Protein AF-A0A8J5WJJ8-F1 (afdb_monomer_lite)

Sequence (117 aa):
MVIADLGCASTPNTLLFVSEAITTVCENTSNDSTVEESSMEVQFFLNDLPSNDFNYIFLSLEKSKQSIAQDCAHRGLQPPPHYVAGVSGSFYARLRSSHATACISSIPRSASCGSPR

Secondary structure (DSSP, 8-state):
-EEEEET-TTSHHHHHHHHHHHHHHHHHHHT-TTS-S----EEEEEEE-TTS-HHHHHHHHHHHHHHHHHHHHHTT--PPPEEEEEEES-TTTT-S-TT-PPP--SPPPP---PPP-

Organism: Zizania palustris (NCBI:txid103762)

Structure (mmCIF, N/CA/C/O backbone):
data_AF-A0A8J5WJJ8-F1
#
_entry.id   AF-A0A8J5WJJ8-F1
#
loop_
_atom_site.group_PDB
_atom_site.id
_atom_site.type_symbol
_atom_site.label_atom_id
_atom_site.label_alt_id
_atom_site.label_comp_id
_atom_site.label_asym_id
_atom_site.label_entity_id
_atom_site.label_seq_id
_atom_site.pdbx_PDB_ins_code
_atom_site.Cartn_x
_atom_site.Cartn_y
_atom_site.Cartn_z
_at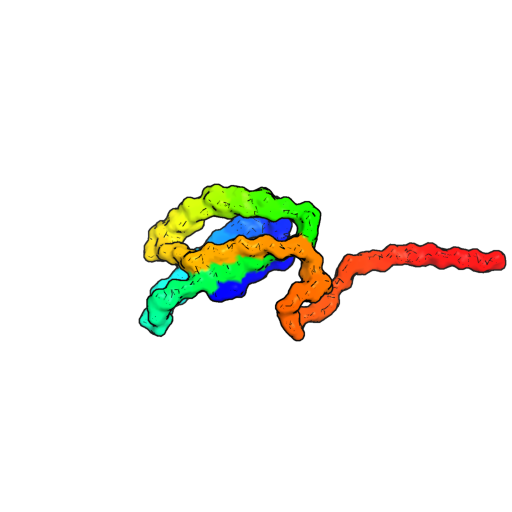om_site.occupancy
_atom_site.B_iso_or_equiv
_atom_site.auth_seq_id
_atom_site.auth_comp_id
_atom_site.auth_asym_id
_atom_site.auth_atom_id
_atom_site.pdbx_PDB_model_num
ATOM 1 N N . MET A 1 1 ? -14.065 -6.003 4.045 1.00 86.50 1 MET A N 1
ATOM 2 C CA . MET A 1 1 ? -14.032 -5.147 2.837 1.00 86.50 1 MET A CA 1
ATOM 3 C C . MET A 1 1 ? -12.781 -5.440 2.033 1.00 86.50 1 MET A C 1
ATOM 5 O O . MET A 1 1 ? -11.753 -5.682 2.648 1.00 86.50 1 MET A O 1
ATOM 9 N N . VAL A 1 2 ? -12.839 -5.392 0.701 1.00 90.75 2 VAL A N 1
ATOM 10 C CA . VAL A 1 2 ? -11.655 -5.568 -0.157 1.00 90.75 2 VAL A CA 1
ATOM 11 C C . VAL A 1 2 ? -11.419 -4.299 -0.968 1.00 90.75 2 VAL A C 1
ATOM 13 O O . VAL A 1 2 ? -12.340 -3.820 -1.627 1.00 90.75 2 VAL A O 1
ATOM 16 N N . ILE A 1 3 ? -10.197 -3.774 -0.926 1.00 93.25 3 ILE A N 1
ATOM 17 C CA . ILE A 1 3 ? -9.742 -2.615 -1.698 1.00 93.25 3 ILE A CA 1
ATOM 18 C C . ILE A 1 3 ? -8.539 -3.046 -2.538 1.00 93.25 3 ILE A C 1
ATOM 20 O O . ILE A 1 3 ? -7.670 -3.763 -2.047 1.00 93.25 3 ILE A O 1
ATOM 24 N N . ALA A 1 4 ? -8.472 -2.613 -3.796 1.00 93.56 4 ALA A N 1
ATOM 25 C CA . ALA A 1 4 ? -7.349 -2.917 -4.676 1.00 93.56 4 ALA A CA 1
ATOM 26 C C . ALA A 1 4 ? -6.794 -1.655 -5.345 1.00 93.56 4 ALA A C 1
ATOM 28 O O . ALA A 1 4 ? -7.564 -0.843 -5.854 1.00 93.56 4 ALA A O 1
ATOM 29 N N . ASP A 1 5 ? -5.467 -1.540 -5.371 1.00 93.31 5 ASP A N 1
ATOM 30 C CA . ASP A 1 5 ? -4.713 -0.550 -6.142 1.00 93.31 5 ASP A CA 1
ATOM 31 C C . ASP A 1 5 ? -4.062 -1.260 -7.339 1.00 93.31 5 ASP A C 1
ATOM 33 O O . ASP A 1 5 ? -3.278 -2.196 -7.158 1.00 93.31 5 ASP A O 1
ATOM 37 N N . LEU A 1 6 ? -4.445 -0.880 -8.561 1.00 92.12 6 LEU A N 1
ATOM 38 C CA . LEU A 1 6 ? -4.019 -1.533 -9.803 1.00 92.12 6 LEU A CA 1
ATOM 39 C C . LEU A 1 6 ? -2.980 -0.660 -10.515 1.00 92.12 6 LEU A C 1
ATOM 41 O O . LEU A 1 6 ? -3.332 0.322 -11.164 1.00 92.12 6 LEU A O 1
ATOM 45 N N . GLY A 1 7 ? -1.710 -1.052 -10.426 1.00 89.88 7 GLY A N 1
ATOM 46 C CA . GLY A 1 7 ? -0.572 -0.231 -10.847 1.00 89.88 7 GLY A CA 1
ATOM 47 C C . GLY A 1 7 ? -0.067 0.665 -9.718 1.00 89.88 7 GLY A C 1
ATOM 48 O O . GLY A 1 7 ? 0.101 1.867 -9.917 1.00 89.88 7 GLY A O 1
ATOM 49 N N . CYS A 1 8 ? 0.140 0.084 -8.532 1.00 92.06 8 CYS A N 1
ATOM 50 C CA . CYS A 1 8 ? 0.446 0.834 -7.317 1.00 92.06 8 CYS A CA 1
ATOM 51 C C . CYS A 1 8 ? 1.795 1.572 -7.358 1.00 92.06 8 CYS A C 1
ATOM 53 O O . CYS A 1 8 ? 1.962 2.592 -6.687 1.00 92.06 8 CYS A O 1
ATOM 55 N N . ALA A 1 9 ? 2.749 1.084 -8.151 1.00 90.38 9 ALA A N 1
ATOM 56 C CA . ALA A 1 9 ? 4.152 1.471 -8.177 1.00 90.38 9 ALA A CA 1
ATOM 57 C C . ALA A 1 9 ? 4.816 1.446 -6.783 1.00 90.38 9 ALA A C 1
ATOM 59 O O . ALA A 1 9 ? 4.202 1.172 -5.756 1.00 90.38 9 ALA A O 1
ATOM 60 N N . SER A 1 10 ? 6.118 1.721 -6.722 1.00 88.94 10 SER A N 1
ATOM 61 C CA . SER A 1 10 ? 6.868 1.821 -5.458 1.00 88.94 10 SER A CA 1
ATOM 62 C C . SER A 1 10 ? 6.967 3.277 -5.016 1.00 88.94 10 SER A C 1
ATOM 64 O O . SER A 1 10 ? 8.060 3.830 -4.903 1.00 88.94 10 SER A O 1
ATOM 66 N N . THR A 1 11 ? 5.821 3.942 -4.858 1.00 86.12 11 THR A N 1
ATOM 67 C CA . THR A 1 11 ? 5.770 5.396 -4.644 1.00 86.12 11 THR A CA 1
ATOM 68 C C . THR A 1 11 ? 5.106 5.765 -3.317 1.00 86.12 11 THR A C 1
ATOM 70 O O . THR A 1 11 ? 4.304 4.996 -2.788 1.00 86.12 11 THR A O 1
ATOM 73 N N . PRO A 1 12 ? 5.377 6.965 -2.770 1.00 89.19 12 PRO A N 1
ATOM 74 C CA . PRO A 1 12 ? 4.664 7.462 -1.591 1.00 89.19 12 PRO A CA 1
ATOM 75 C C . PRO A 1 12 ? 3.140 7.538 -1.777 1.00 89.19 12 PRO A C 1
ATOM 77 O O . PRO A 1 12 ? 2.404 7.486 -0.795 1.00 89.19 12 PRO A O 1
ATOM 80 N N . ASN A 1 13 ? 2.656 7.613 -3.023 1.00 91.62 13 ASN A N 1
ATOM 81 C CA . ASN A 1 13 ? 1.226 7.655 -3.328 1.00 91.62 13 ASN A CA 1
ATOM 82 C C . ASN A 1 13 ? 0.507 6.378 -2.883 1.00 91.62 13 ASN A C 1
ATOM 84 O O . ASN A 1 13 ? -0.619 6.460 -2.406 1.00 91.62 13 ASN A O 1
ATOM 88 N N . THR A 1 14 ? 1.166 5.220 -2.963 1.00 92.19 14 THR A N 1
ATOM 89 C CA . THR A 1 14 ? 0.611 3.947 -2.487 1.00 92.19 14 THR A CA 1
ATOM 90 C C . THR A 1 14 ? 0.354 3.982 -0.981 1.00 92.19 14 THR A C 1
ATOM 92 O O . THR A 1 14 ? -0.659 3.485 -0.497 1.00 92.19 14 THR A O 1
ATOM 95 N N . LEU A 1 15 ? 1.261 4.607 -0.222 1.00 92.75 15 LEU A N 1
ATOM 96 C CA . LEU A 1 15 ? 1.119 4.762 1.228 1.00 92.75 15 LEU A CA 1
ATOM 97 C C . LEU A 1 15 ? -0.017 5.721 1.569 1.00 92.75 15 LEU A C 1
ATOM 99 O O . LEU A 1 15 ? -0.807 5.438 2.467 1.00 92.75 15 LEU A O 1
ATOM 103 N N . LEU A 1 16 ? -0.104 6.833 0.834 1.00 92.12 16 LEU A N 1
ATOM 104 C CA . LEU A 1 16 ? -1.183 7.801 0.989 1.00 92.12 16 LEU A CA 1
ATOM 105 C C . LEU A 1 16 ? -2.540 7.154 0.696 1.00 92.12 16 LEU A C 1
ATOM 107 O O . LEU A 1 16 ? -3.468 7.322 1.477 1.00 92.12 16 LEU A O 1
ATOM 111 N N . PHE A 1 17 ? -2.628 6.361 -0.373 1.00 94.38 17 PHE A N 1
ATOM 112 C CA . PHE A 1 17 ? -3.830 5.615 -0.725 1.00 94.38 17 PHE A CA 1
ATOM 113 C C . PHE A 1 17 ? -4.285 4.687 0.407 1.00 94.38 17 PHE A C 1
ATOM 115 O O . PHE A 1 17 ? -5.443 4.749 0.814 1.00 94.38 17 PHE A O 1
ATOM 122 N N . VAL A 1 18 ? -3.382 3.859 0.949 1.00 93.38 18 VAL A N 1
ATOM 123 C CA . VAL A 1 18 ? -3.727 2.945 2.052 1.00 93.38 18 VAL A CA 1
ATOM 124 C C . VAL A 1 18 ? -4.149 3.723 3.301 1.00 93.38 18 VAL A C 1
ATOM 126 O O . VAL A 1 18 ? -5.155 3.375 3.913 1.00 93.38 18 VAL A O 1
ATOM 129 N N . SER A 1 19 ? -3.426 4.787 3.662 1.00 91.81 19 SER A N 1
ATOM 130 C CA . SER A 1 19 ? -3.755 5.618 4.828 1.00 91.81 19 SER A CA 1
ATOM 131 C C . SER A 1 19 ? -5.136 6.261 4.701 1.00 91.81 19 SER A C 1
ATOM 133 O O . SER A 1 19 ? -5.954 6.135 5.606 1.00 91.81 19 SER A O 1
ATOM 135 N N . GLU A 1 20 ? -5.410 6.911 3.570 1.00 91.88 20 GLU A N 1
ATOM 136 C CA . GLU A 1 20 ? -6.674 7.609 3.325 1.00 91.88 20 GLU A CA 1
ATOM 137 C C . GLU A 1 20 ? -7.853 6.635 3.296 1.00 91.88 20 GLU A C 1
ATOM 139 O O . GLU A 1 20 ? -8.921 6.902 3.851 1.00 91.88 20 GLU A O 1
ATOM 144 N N . ALA A 1 21 ? -7.647 5.464 2.691 1.00 92.75 21 ALA A N 1
ATOM 145 C CA . ALA A 1 21 ? -8.652 4.420 2.659 1.00 92.75 21 ALA A CA 1
ATOM 146 C C . ALA A 1 21 ? -8.972 3.893 4.063 1.00 92.75 21 ALA A C 1
ATOM 148 O O . ALA A 1 21 ? -10.145 3.712 4.381 1.00 92.75 21 ALA A O 1
ATOM 149 N N . ILE A 1 22 ? -7.965 3.678 4.918 1.00 91.00 22 ILE A N 1
ATOM 150 C CA . ILE A 1 22 ? -8.185 3.290 6.319 1.00 91.00 22 ILE A CA 1
ATOM 151 C C . ILE A 1 22 ? -9.005 4.368 7.034 1.00 91.00 22 ILE A C 1
ATOM 153 O O . ILE A 1 22 ? -10.046 4.041 7.600 1.00 91.00 22 ILE A O 1
ATOM 157 N N . THR A 1 23 ? -8.597 5.638 6.951 1.00 88.25 23 THR A N 1
ATOM 158 C CA . THR A 1 23 ? -9.300 6.758 7.600 1.00 88.25 23 THR A CA 1
ATOM 159 C C . THR A 1 23 ? -10.754 6.870 7.131 1.00 88.25 23 THR A C 1
ATOM 161 O O . THR A 1 23 ? -11.659 6.956 7.959 1.00 88.25 23 THR A O 1
ATOM 164 N N . THR A 1 24 ? -11.004 6.759 5.825 1.00 88.88 24 THR A N 1
ATOM 165 C CA . THR A 1 24 ? -12.363 6.795 5.254 1.00 88.88 24 THR A CA 1
ATOM 166 C C . THR A 1 24 ? -13.237 5.655 5.791 1.00 88.88 24 THR A C 1
ATOM 168 O O . THR A 1 24 ? -14.415 5.838 6.096 1.00 88.88 24 THR A O 1
ATOM 171 N N . VAL A 1 25 ? -12.674 4.453 5.932 1.00 87.44 25 VAL A N 1
ATOM 172 C CA . VAL A 1 25 ? -13.414 3.295 6.458 1.00 87.44 25 VAL A CA 1
ATOM 173 C C . VAL A 1 25 ? -13.727 3.461 7.938 1.00 87.44 25 VAL A C 1
ATOM 175 O O . VAL A 1 25 ? -14.835 3.120 8.361 1.00 87.44 25 VAL A O 1
ATOM 178 N N . CYS A 1 26 ? -12.786 4.002 8.716 1.00 81.94 26 CYS A N 1
ATOM 179 C CA . CYS A 1 26 ? -13.004 4.325 10.124 1.00 81.94 26 CYS A CA 1
ATOM 180 C C . CYS A 1 26 ? -14.208 5.253 10.296 1.00 81.94 26 CYS A C 1
ATOM 182 O O . CYS A 1 26 ? -15.106 4.954 11.081 1.00 81.94 26 CYS A O 1
ATOM 184 N N . GLU A 1 27 ? -14.236 6.353 9.540 1.00 83.31 27 GLU A N 1
ATOM 185 C CA . GLU A 1 27 ? -15.281 7.377 9.624 1.00 83.31 27 GLU A CA 1
ATOM 186 C C . GLU A 1 27 ? -16.655 6.822 9.243 1.00 83.31 27 GLU A C 1
ATOM 188 O O . GLU A 1 27 ? -17.656 7.095 9.909 1.00 83.31 27 GLU A O 1
ATOM 193 N N . ASN A 1 28 ? -16.720 5.992 8.204 1.00 80.25 28 ASN A N 1
ATOM 194 C CA . ASN A 1 28 ? -17.984 5.402 7.776 1.00 80.25 28 ASN A CA 1
ATOM 195 C C . ASN A 1 28 ? -18.516 4.376 8.785 1.00 80.25 28 ASN A C 1
ATOM 197 O O . ASN A 1 28 ? -19.725 4.293 8.982 1.00 80.25 28 ASN A O 1
ATOM 201 N N . THR A 1 29 ? -17.631 3.630 9.452 1.00 72.75 29 THR A N 1
ATOM 202 C CA . THR A 1 29 ? -18.026 2.613 10.441 1.00 72.75 29 THR A CA 1
ATOM 203 C C . THR A 1 29 ? -18.509 3.251 11.746 1.00 72.75 29 THR A C 1
ATOM 205 O O . THR A 1 29 ? -19.481 2.786 12.329 1.00 72.75 29 THR A O 1
ATOM 208 N N . SER A 1 30 ? -17.893 4.351 12.198 1.00 66.25 30 SER A N 1
ATOM 209 C CA . SER A 1 30 ? -18.302 5.029 13.441 1.00 66.25 30 SER A CA 1
ATOM 210 C C . SER A 1 30 ? -19.676 5.699 13.374 1.00 66.25 30 SER A C 1
ATOM 212 O O . SER A 1 30 ? -20.310 5.908 14.405 1.00 66.25 30 SER A O 1
ATOM 214 N N . ASN A 1 31 ? -20.126 6.066 12.172 1.00 62.28 31 ASN A N 1
ATOM 215 C CA . ASN A 1 31 ? -21.392 6.768 11.970 1.00 62.28 31 ASN A CA 1
ATOM 216 C C . ASN A 1 31 ? -22.598 5.821 11.859 1.00 62.28 31 ASN A C 1
ATOM 218 O O . ASN A 1 31 ? -23.738 6.278 11.959 1.00 62.28 31 ASN A O 1
ATOM 222 N N . ASP A 1 32 ? -22.371 4.518 11.670 1.00 61.06 32 ASP A N 1
ATOM 223 C CA . ASP A 1 32 ? -23.437 3.538 11.493 1.00 61.06 32 ASP A CA 1
ATOM 224 C C . ASP A 1 32 ? -23.665 2.722 12.773 1.00 61.06 32 ASP A C 1
ATOM 226 O O . ASP A 1 32 ? -23.157 1.619 12.955 1.00 61.06 32 ASP A O 1
ATOM 230 N N . SER A 1 33 ? -24.474 3.279 13.677 1.00 53.66 33 SER A N 1
ATOM 231 C CA . SER A 1 33 ? -24.885 2.649 14.946 1.00 53.66 33 SER A CA 1
ATOM 232 C C . SER A 1 33 ? -25.663 1.326 14.806 1.00 53.66 33 SER A C 1
ATOM 234 O O . SER A 1 33 ? -26.076 0.758 15.815 1.00 53.66 33 SER A O 1
ATOM 236 N N . THR A 1 34 ? -25.910 0.852 13.577 1.00 53.31 34 THR A N 1
ATOM 237 C CA . THR A 1 34 ? -26.666 -0.380 13.294 1.00 53.31 34 THR A CA 1
ATOM 238 C C . THR A 1 34 ? -25.790 -1.564 12.895 1.00 53.31 34 THR A C 1
ATOM 240 O O . THR A 1 34 ? -26.265 -2.703 12.895 1.00 53.31 34 THR A O 1
ATOM 243 N N . VAL A 1 35 ? -24.513 -1.323 12.588 1.00 55.75 35 VAL A N 1
ATOM 244 C CA . VAL A 1 35 ? -23.558 -2.388 12.297 1.00 55.75 35 VAL A CA 1
ATOM 245 C C . VAL A 1 35 ? -23.049 -2.903 13.633 1.00 55.75 35 VAL A C 1
ATOM 247 O O . VAL A 1 35 ? -22.158 -2.322 14.247 1.00 55.75 35 VAL A O 1
ATOM 250 N N . GLU A 1 36 ? -23.682 -3.983 14.096 1.00 48.06 36 GLU A N 1
ATOM 251 C CA . GLU A 1 36 ? -23.150 -4.872 15.128 1.00 48.06 36 GLU A CA 1
ATOM 252 C C . GLU A 1 36 ? -21.626 -4.953 15.019 1.00 48.06 36 GLU A C 1
ATOM 254 O O . GLU A 1 36 ? -21.079 -5.058 13.917 1.00 48.06 36 GLU A O 1
ATOM 259 N N . GLU A 1 37 ? -20.997 -4.939 16.190 1.00 52.22 37 GLU A N 1
ATOM 260 C CA . GLU A 1 37 ? -19.580 -4.930 16.581 1.00 52.22 37 GLU A CA 1
ATOM 261 C C . GLU A 1 37 ? -18.688 -6.009 15.916 1.00 52.22 37 GLU A C 1
ATOM 263 O O . GLU A 1 37 ? -17.630 -6.387 16.412 1.00 52.22 37 GLU A O 1
ATOM 268 N N . SER A 1 38 ? -19.082 -6.540 14.763 1.00 53.38 38 SER A N 1
ATOM 269 C CA . SER A 1 38 ? -18.207 -7.207 13.819 1.00 53.38 38 SER A CA 1
ATOM 270 C C . SER A 1 38 ? -17.196 -6.191 13.295 1.00 53.38 38 SER A C 1
ATOM 272 O O . SER A 1 38 ? -17.476 -5.356 12.439 1.00 53.38 38 SER A O 1
ATOM 274 N N . SER A 1 39 ? -15.996 -6.235 13.863 1.00 64.62 39 SER A N 1
ATOM 275 C CA . SER A 1 39 ? -14.851 -5.466 13.392 1.00 64.62 39 SER A CA 1
ATOM 276 C C . SER A 1 39 ? -14.645 -5.736 11.895 1.00 64.62 39 SER A C 1
ATOM 278 O O . SER A 1 39 ? -14.161 -6.799 11.505 1.00 64.62 39 SER A O 1
ATOM 280 N N . MET A 1 40 ? -15.109 -4.818 11.042 1.00 74.00 40 MET A N 1
ATOM 281 C CA . MET A 1 40 ? -15.078 -4.981 9.592 1.00 74.00 40 MET A CA 1
ATOM 282 C C . MET A 1 40 ? -13.623 -4.998 9.126 1.00 74.00 40 MET A C 1
ATOM 284 O O . MET A 1 40 ? -12.974 -3.963 9.017 1.00 74.00 40 MET A O 1
ATOM 288 N N . GLU A 1 41 ? -13.110 -6.193 8.850 1.00 87.12 41 GLU A N 1
ATOM 289 C CA . GLU A 1 41 ? -11.731 -6.386 8.412 1.00 87.12 41 GLU A CA 1
ATOM 290 C C . G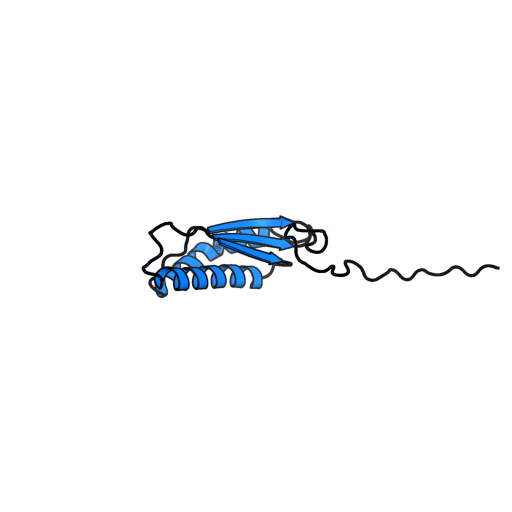LU A 1 41 ? -11.527 -5.826 6.996 1.00 87.12 41 GLU A C 1
ATOM 292 O O . GLU A 1 41 ? -12.320 -6.097 6.085 1.00 87.12 41 GLU A O 1
ATOM 297 N N . VAL A 1 42 ? -10.459 -5.054 6.787 1.00 91.12 42 VAL A N 1
ATOM 298 C CA . VAL A 1 42 ? -10.112 -4.457 5.489 1.00 91.12 42 VAL A CA 1
ATOM 299 C C . VAL A 1 42 ? -8.923 -5.181 4.862 1.00 91.12 42 VAL A C 1
ATOM 301 O O . VAL A 1 42 ? -7.852 -5.275 5.448 1.00 91.12 42 VAL A O 1
ATOM 304 N N . GLN A 1 43 ? -9.078 -5.658 3.632 1.00 94.12 43 GLN A N 1
ATOM 305 C CA . GLN A 1 43 ? -8.010 -6.322 2.885 1.00 94.12 43 GLN A CA 1
ATOM 306 C C . GLN A 1 43 ? -7.599 -5.464 1.690 1.00 94.12 43 GLN A C 1
ATOM 308 O O . GLN A 1 43 ? -8.420 -5.171 0.821 1.00 94.12 43 GLN A O 1
ATOM 313 N N . PHE A 1 44 ? -6.328 -5.076 1.648 1.00 94.94 44 PHE A N 1
ATOM 314 C CA . PHE A 1 44 ? -5.721 -4.304 0.570 1.00 94.94 44 PHE A CA 1
ATOM 315 C C . PHE A 1 44 ? -4.940 -5.218 -0.371 1.00 94.94 44 PHE A C 1
ATOM 317 O O . PHE A 1 44 ? -4.053 -5.949 0.066 1.00 94.94 44 PHE A O 1
ATOM 324 N N . PHE A 1 45 ? -5.215 -5.126 -1.669 1.00 95.00 45 PHE A N 1
ATOM 325 C CA . PHE A 1 45 ? -4.428 -5.763 -2.720 1.00 95.00 45 PHE A CA 1
ATOM 326 C C . PHE A 1 45 ? -3.692 -4.703 -3.532 1.00 95.00 45 PHE A C 1
ATOM 328 O O . PHE A 1 45 ? -4.305 -3.938 -4.271 1.00 95.00 45 PHE A O 1
ATOM 335 N N . LEU A 1 46 ? -2.371 -4.671 -3.409 1.00 95.25 46 LEU A N 1
ATOM 336 C CA . LEU A 1 46 ? -1.508 -3.776 -4.170 1.00 95.25 46 LEU A CA 1
ATOM 337 C C . LEU A 1 46 ? -0.958 -4.550 -5.363 1.00 95.25 46 LEU A C 1
ATOM 339 O O . LEU A 1 46 ? -0.142 -5.456 -5.190 1.00 95.25 46 LEU A O 1
ATOM 343 N N . ASN A 1 47 ? -1.433 -4.243 -6.564 1.00 94.25 47 ASN A N 1
ATOM 344 C CA . ASN A 1 47 ? -0.993 -4.897 -7.784 1.00 94.25 47 ASN A CA 1
ATOM 345 C C . ASN A 1 47 ? -0.035 -4.013 -8.579 1.00 94.25 47 ASN A C 1
ATOM 347 O O . ASN A 1 47 ? -0.300 -2.839 -8.804 1.00 94.25 47 ASN A O 1
ATOM 351 N N . ASP A 1 48 ? 1.030 -4.623 -9.084 1.00 93.62 48 ASP A N 1
ATOM 352 C CA . ASP A 1 48 ? 1.885 -4.040 -10.111 1.00 93.62 48 ASP A CA 1
ATOM 353 C C . ASP A 1 48 ? 2.627 -5.156 -10.862 1.00 93.62 48 ASP A C 1
ATOM 355 O O . ASP A 1 48 ? 2.561 -6.337 -10.505 1.00 93.62 48 ASP A O 1
ATOM 359 N N . LEU A 1 49 ? 3.361 -4.789 -11.906 1.00 92.56 49 LEU A N 1
ATOM 360 C CA . LEU A 1 49 ? 4.273 -5.665 -12.616 1.00 92.56 49 LEU A CA 1
ATOM 361 C C . LEU A 1 49 ? 5.292 -6.306 -11.656 1.00 92.56 49 LEU A C 1
ATOM 363 O O . LEU A 1 49 ? 5.696 -5.696 -10.667 1.00 92.56 49 LEU A O 1
ATOM 367 N N . PRO A 1 50 ? 5.797 -7.514 -11.973 1.00 90.25 50 PRO A N 1
ATOM 368 C CA . PRO A 1 50 ? 6.814 -8.184 -11.157 1.00 90.25 50 PRO A CA 1
ATOM 369 C C . PRO A 1 50 ? 8.117 -7.396 -10.959 1.00 90.25 50 PRO A C 1
ATOM 371 O O . PRO A 1 50 ? 8.898 -7.735 -10.080 1.00 90.25 50 PRO A O 1
ATOM 374 N N . SER A 1 51 ? 8.367 -6.372 -11.780 1.00 91.19 51 SER A N 1
ATOM 375 C CA . SER A 1 51 ? 9.508 -5.463 -11.649 1.00 91.19 51 SER A CA 1
ATOM 376 C C . SER A 1 51 ? 9.348 -4.417 -10.541 1.00 91.19 51 SER A C 1
ATOM 378 O O . SER A 1 51 ? 10.291 -3.674 -10.286 1.00 91.19 51 SER A O 1
ATOM 380 N N . ASN A 1 52 ? 8.165 -4.304 -9.935 1.00 93.06 52 ASN A N 1
ATOM 381 C CA . ASN A 1 52 ? 7.898 -3.364 -8.856 1.00 93.06 52 ASN A CA 1
ATOM 382 C C . ASN A 1 52 ? 8.566 -3.806 -7.544 1.00 93.06 52 ASN A C 1
ATOM 384 O O . ASN A 1 52 ? 8.613 -4.996 -7.225 1.00 93.06 52 ASN A O 1
ATOM 388 N N . ASP A 1 53 ? 9.038 -2.846 -6.753 1.00 94.94 53 ASP A N 1
ATOM 389 C CA . ASP A 1 53 ? 9.661 -3.093 -5.454 1.00 94.94 53 ASP A CA 1
ATOM 390 C C . ASP A 1 53 ? 8.608 -3.150 -4.333 1.00 94.94 53 ASP A C 1
ATOM 392 O O . ASP A 1 53 ? 8.415 -2.226 -3.541 1.00 94.94 53 ASP A O 1
ATOM 396 N N . PHE A 1 54 ? 7.915 -4.287 -4.240 1.00 94.25 54 PHE A N 1
ATOM 397 C CA . PHE A 1 54 ? 6.955 -4.528 -3.158 1.00 94.25 54 PHE A CA 1
ATOM 398 C C . PHE A 1 54 ? 7.601 -4.509 -1.766 1.00 94.25 54 PHE A C 1
ATOM 400 O O . PHE A 1 54 ? 6.933 -4.163 -0.793 1.00 94.25 54 PHE A O 1
ATOM 407 N N . ASN A 1 55 ? 8.893 -4.831 -1.651 1.00 94.69 55 ASN A N 1
ATOM 408 C CA . ASN A 1 55 ? 9.583 -4.800 -0.362 1.00 94.69 55 ASN A CA 1
ATOM 409 C C . ASN A 1 55 ? 9.662 -3.372 0.171 1.00 94.69 55 ASN A C 1
ATOM 411 O O . ASN A 1 55 ? 9.393 -3.147 1.351 1.00 94.69 55 ASN A O 1
ATOM 415 N N . TYR A 1 56 ? 9.975 -2.405 -0.695 1.00 94.88 56 TYR A N 1
ATOM 416 C CA . TYR A 1 56 ? 9.938 -0.995 -0.327 1.00 94.88 56 TYR A CA 1
ATOM 417 C C . TYR A 1 56 ? 8.553 -0.575 0.180 1.00 94.88 56 TYR A C 1
ATOM 419 O O . TYR A 1 56 ? 8.458 0.105 1.206 1.00 94.88 56 TYR A O 1
ATOM 427 N N . ILE A 1 57 ? 7.484 -1.018 -0.489 1.00 94.88 57 ILE A N 1
ATOM 428 C CA . ILE A 1 57 ? 6.103 -0.718 -0.091 1.00 94.88 57 ILE A CA 1
ATOM 429 C C . ILE A 1 57 ? 5.803 -1.295 1.296 1.00 94.88 57 ILE A C 1
ATOM 431 O O . ILE A 1 57 ? 5.387 -0.549 2.179 1.00 94.88 57 ILE A O 1
ATOM 435 N N . PHE A 1 58 ? 6.062 -2.587 1.525 1.00 94.75 58 PHE A N 1
ATOM 436 C CA . PHE A 1 58 ? 5.795 -3.225 2.818 1.00 94.75 58 PHE A CA 1
ATOM 437 C C . PHE A 1 58 ? 6.609 -2.599 3.952 1.00 94.75 58 PHE A C 1
ATOM 439 O O . PHE A 1 58 ? 6.057 -2.280 5.001 1.00 94.75 58 PHE A O 1
ATOM 446 N N . LEU A 1 59 ? 7.901 -2.337 3.732 1.00 95.38 59 LEU A N 1
ATOM 447 C CA . LEU A 1 59 ? 8.745 -1.662 4.721 1.00 95.38 59 LEU A CA 1
ATOM 448 C C . LEU A 1 59 ? 8.241 -0.253 5.042 1.00 95.38 59 LEU A C 1
ATOM 450 O O . LEU A 1 59 ? 8.342 0.196 6.184 1.00 95.38 59 LEU A O 1
ATOM 454 N N . SER A 1 60 ? 7.728 0.459 4.043 1.00 94.50 60 SER A N 1
ATOM 455 C CA . SER A 1 60 ? 7.207 1.809 4.234 1.00 94.50 60 SER A CA 1
ATOM 456 C C . SER A 1 60 ? 5.852 1.801 4.945 1.00 94.50 60 SER A C 1
ATOM 458 O O .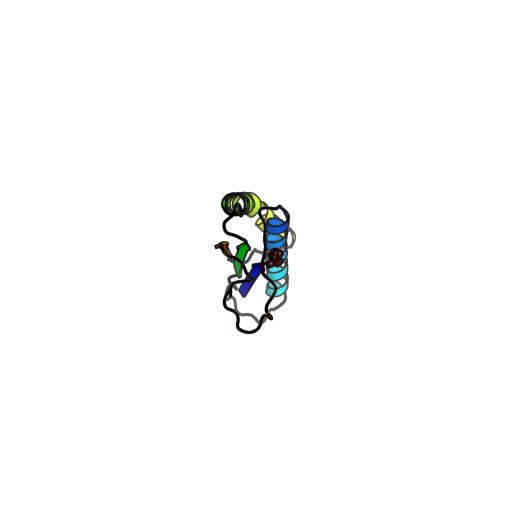 SER A 1 60 ? 5.635 2.628 5.824 1.00 94.50 60 SER A O 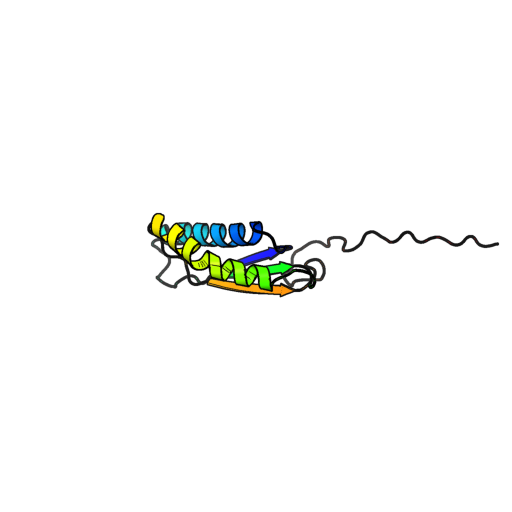1
ATOM 460 N N . LEU A 1 61 ? 4.979 0.833 4.649 1.00 93.44 61 LEU A N 1
ATOM 461 C CA . LEU A 1 61 ? 3.716 0.634 5.366 1.00 93.44 61 LEU A CA 1
ATOM 462 C C . LEU A 1 61 ? 3.949 0.300 6.842 1.00 93.44 61 LEU A C 1
ATOM 464 O O . LEU A 1 61 ? 3.326 0.912 7.707 1.00 93.44 61 LEU A O 1
ATOM 468 N N . GLU A 1 62 ? 4.891 -0.597 7.141 1.00 92.75 62 GLU A N 1
ATOM 469 C CA . GLU A 1 62 ? 5.248 -0.931 8.525 1.00 92.75 62 GLU A CA 1
ATOM 470 C C . GLU A 1 62 ? 5.750 0.297 9.296 1.00 92.75 62 GLU A C 1
ATOM 472 O O . GLU A 1 62 ? 5.331 0.537 10.429 1.00 92.75 62 GLU A O 1
ATOM 477 N N . LYS A 1 63 ? 6.585 1.137 8.668 1.00 93.81 63 LYS A N 1
ATOM 478 C CA . LYS A 1 63 ? 7.043 2.405 9.267 1.00 93.81 63 LYS A CA 1
ATOM 479 C C . LYS A 1 63 ? 5.899 3.400 9.480 1.00 93.81 63 LYS A C 1
ATOM 481 O O . LYS A 1 63 ? 5.896 4.114 10.480 1.00 93.81 63 LYS A O 1
ATOM 486 N N . SER A 1 64 ? 4.931 3.445 8.567 1.00 89.88 64 SER A N 1
ATOM 487 C CA . SER A 1 64 ? 3.797 4.374 8.626 1.00 89.88 64 SER A CA 1
ATOM 488 C C . SER A 1 64 ? 2.646 3.902 9.518 1.00 89.88 64 SER A C 1
ATOM 490 O O . SER A 1 64 ? 1.759 4.698 9.824 1.00 89.88 64 SER A O 1
ATOM 492 N N . LYS A 1 65 ? 2.657 2.654 10.001 1.00 90.31 65 LYS A N 1
ATOM 493 C CA . LYS A 1 65 ? 1.586 2.074 10.828 1.00 90.31 65 LYS A CA 1
ATOM 494 C C . LYS A 1 65 ? 1.242 2.919 12.057 1.00 90.31 65 LYS A C 1
ATOM 496 O O . LYS A 1 65 ? 0.069 3.130 12.357 1.00 90.31 65 LYS A O 1
ATOM 501 N N . GLN A 1 66 ? 2.258 3.437 12.751 1.00 90.38 66 GLN A N 1
ATOM 502 C CA . GLN A 1 66 ? 2.047 4.300 13.914 1.00 90.38 66 GLN A CA 1
ATOM 503 C C . GLN A 1 66 ? 1.410 5.638 13.522 1.00 90.38 66 GLN A C 1
ATOM 505 O O . GLN A 1 66 ? 0.523 6.108 14.227 1.00 90.38 66 GLN A O 1
ATOM 510 N N . SER A 1 67 ? 1.821 6.221 12.393 1.00 90.62 67 SER A N 1
ATOM 511 C CA . SER A 1 67 ? 1.252 7.474 11.886 1.00 90.62 67 SER A CA 1
ATOM 512 C C . SER A 1 67 ? -0.223 7.314 11.520 1.00 90.62 67 SER A C 1
ATOM 514 O O . SER A 1 67 ? -1.026 8.172 11.863 1.00 90.62 67 SER A O 1
ATOM 516 N N . ILE A 1 68 ? -0.591 6.202 10.875 1.00 88.12 68 ILE A N 1
ATOM 517 C CA . ILE A 1 68 ? -1.984 5.892 10.510 1.00 88.12 68 ILE A CA 1
ATOM 518 C C . ILE A 1 68 ? -2.843 5.732 11.771 1.00 88.12 68 ILE A C 1
ATOM 520 O O . ILE A 1 68 ? -3.929 6.301 11.874 1.00 88.12 68 ILE A O 1
ATOM 524 N N . ALA A 1 69 ? -2.339 4.996 12.767 1.00 88.50 69 ALA A N 1
ATOM 525 C CA . ALA A 1 69 ? -3.034 4.823 14.039 1.00 88.50 69 ALA A CA 1
ATOM 526 C C . ALA A 1 69 ? -3.194 6.149 14.798 1.00 88.50 69 ALA A C 1
ATOM 528 O O . ALA A 1 69 ? -4.243 6.397 15.390 1.00 88.50 69 ALA A O 1
ATOM 529 N N . GLN A 1 70 ? -2.172 7.008 14.767 1.00 90.06 70 GLN A N 1
ATOM 530 C CA . GLN A 1 70 ? -2.237 8.342 15.355 1.00 90.06 70 GLN A CA 1
ATOM 531 C C . GLN A 1 70 ? -3.262 9.223 14.641 1.00 90.06 70 GLN A C 1
ATOM 533 O O . GLN A 1 70 ? -4.049 9.855 15.337 1.00 90.06 70 GLN A O 1
ATOM 538 N N . ASP A 1 71 ? -3.299 9.251 13.307 1.00 87.75 71 ASP A N 1
ATOM 539 C CA . ASP A 1 71 ? -4.287 10.037 12.549 1.00 87.75 71 ASP A CA 1
ATOM 540 C C . ASP A 1 71 ? -5.725 9.625 12.902 1.00 87.75 71 ASP A C 1
ATOM 542 O O . ASP A 1 71 ? -6.547 10.472 13.254 1.00 87.75 71 ASP A O 1
ATOM 546 N N . CYS A 1 72 ? -5.998 8.316 12.953 1.00 85.56 72 CYS A N 1
ATOM 547 C CA . CYS A 1 72 ? -7.288 7.795 13.412 1.00 85.56 72 CYS A CA 1
ATOM 548 C C . CYS A 1 72 ? -7.602 8.245 14.850 1.00 85.56 72 CYS A C 1
ATOM 550 O O . CYS A 1 72 ? -8.691 8.750 15.121 1.00 85.56 72 CYS A O 1
ATOM 552 N N . ALA A 1 73 ? -6.637 8.128 15.768 1.00 87.56 73 ALA A N 1
ATOM 553 C CA . ALA A 1 73 ? -6.825 8.506 17.166 1.00 87.56 73 ALA A CA 1
ATOM 554 C C . ALA A 1 73 ? -7.083 10.013 17.351 1.00 87.56 73 ALA A C 1
ATOM 556 O O . ALA A 1 73 ? -7.902 10.386 18.189 1.00 87.56 73 ALA A O 1
ATOM 557 N N . HIS A 1 74 ? -6.444 10.882 16.556 1.00 87.00 74 HIS A N 1
ATOM 558 C CA . HIS A 1 74 ? -6.707 12.330 16.575 1.00 87.00 74 HIS A CA 1
ATOM 559 C C . HIS A 1 74 ? -8.144 12.660 16.158 1.00 87.00 74 HIS A C 1
ATOM 561 O O . HIS A 1 74 ? -8.698 13.662 16.606 1.00 87.00 74 HIS A O 1
ATOM 567 N N . ARG A 1 75 ? -8.763 11.799 15.346 1.00 84.19 75 ARG A N 1
ATOM 568 C CA . ARG A 1 75 ? -10.173 11.888 14.949 1.00 84.19 75 ARG A CA 1
ATOM 569 C C . ARG A 1 75 ? -11.122 11.199 15.939 1.00 84.19 75 ARG A C 1
ATOM 571 O O . ARG A 1 75 ? -12.325 11.189 15.712 1.00 84.19 75 ARG A O 1
ATOM 578 N N . GLY A 1 76 ? -10.606 10.636 17.037 1.00 82.94 76 GLY A N 1
ATOM 579 C CA . GLY A 1 76 ? -11.392 9.875 18.013 1.00 82.94 76 GLY A CA 1
ATOM 580 C C . GLY A 1 76 ? -11.803 8.483 17.523 1.00 82.94 76 GLY A C 1
ATOM 581 O O . GLY A 1 76 ? -12.744 7.901 18.055 1.00 82.94 76 GLY A O 1
ATOM 582 N N . LEU A 1 77 ? -11.113 7.954 16.510 1.00 84.25 77 LEU A N 1
ATOM 583 C CA . LEU A 1 77 ? -11.417 6.688 15.849 1.00 84.25 77 LEU A CA 1
ATOM 584 C C . LEU A 1 77 ? -10.326 5.650 16.130 1.00 84.25 77 LEU A C 1
ATOM 586 O O . LEU A 1 77 ? -9.194 5.984 16.484 1.00 84.25 77 LEU A O 1
ATOM 590 N N . GLN A 1 78 ? -10.651 4.375 15.922 1.00 84.44 78 GLN A N 1
ATOM 591 C CA . GLN A 1 78 ? -9.657 3.305 15.875 1.00 84.44 78 GLN A CA 1
ATOM 592 C C . GLN A 1 78 ? -9.564 2.731 14.461 1.00 84.44 78 GLN A C 1
ATOM 594 O O . GLN A 1 78 ? -10.604 2.495 13.846 1.00 84.44 78 GLN A O 1
ATOM 599 N N . PRO A 1 79 ? -8.343 2.493 13.944 1.00 86.75 79 PRO A N 1
ATOM 600 C CA . PRO A 1 79 ? -8.181 1.853 12.649 1.00 86.75 79 PRO A CA 1
ATOM 601 C C . PRO A 1 79 ? -8.773 0.437 12.687 1.00 86.75 79 PRO A C 1
ATOM 603 O O . PRO A 1 79 ? -8.483 -0.306 13.633 1.00 86.75 79 PRO A O 1
ATOM 606 N N . PRO A 1 80 ? -9.562 0.023 11.679 1.00 87.69 80 PRO A N 1
ATOM 607 C CA . PRO A 1 80 ? -10.045 -1.343 11.597 1.00 87.69 80 PRO A CA 1
ATOM 608 C C . PRO A 1 80 ? -8.867 -2.320 11.450 1.00 87.69 80 PRO A C 1
ATOM 610 O O . PRO A 1 80 ? -7.808 -1.955 10.910 1.00 87.69 80 PRO A O 1
ATOM 613 N N . PRO A 1 81 ? -9.043 -3.585 11.872 1.00 89.19 81 PRO A N 1
ATOM 614 C CA . PRO A 1 81 ? -8.140 -4.659 11.499 1.00 89.19 81 PRO A CA 1
ATOM 615 C C . PRO A 1 81 ? -7.971 -4.676 9.982 1.00 89.19 81 PRO A C 1
ATOM 617 O O . PRO A 1 81 ? -8.953 -4.652 9.236 1.00 89.19 81 PRO A O 1
ATOM 620 N N . HIS A 1 82 ? -6.725 -4.686 9.521 1.00 91.44 82 HIS A N 1
ATOM 621 C CA . HIS A 1 82 ? -6.439 -4.665 8.098 1.00 91.44 82 HIS A CA 1
ATOM 622 C C . HIS A 1 82 ? -5.221 -5.502 7.733 1.00 91.44 82 HIS A C 1
ATOM 624 O O . HIS A 1 82 ? -4.285 -5.657 8.518 1.00 91.44 82 HIS A O 1
ATOM 630 N N . TYR A 1 83 ? -5.237 -5.998 6.501 1.00 92.75 83 TYR A N 1
ATOM 631 C CA . TYR A 1 83 ? -4.162 -6.774 5.900 1.00 92.75 83 TYR A CA 1
ATOM 632 C C . TYR A 1 83 ? -3.799 -6.183 4.545 1.00 92.75 83 TYR A C 1
ATOM 634 O O . TYR A 1 83 ? -4.673 -5.734 3.805 1.00 92.75 83 TYR A O 1
ATOM 642 N N . VAL A 1 84 ? -2.512 -6.210 4.207 1.00 94.31 84 VAL A N 1
ATOM 643 C CA . VAL A 1 84 ? -2.014 -5.761 2.905 1.00 94.31 84 VAL A CA 1
ATOM 644 C C . VAL A 1 84 ? -1.314 -6.922 2.215 1.00 94.31 84 VAL A C 1
ATOM 646 O O . VAL A 1 84 ? -0.422 -7.546 2.785 1.00 94.31 84 VAL A O 1
ATOM 649 N N . ALA A 1 85 ? -1.711 -7.201 0.978 1.00 95.19 85 ALA A N 1
ATOM 650 C CA . ALA A 1 85 ? -1.116 -8.209 0.119 1.00 95.19 85 ALA A CA 1
ATOM 651 C C . ALA A 1 85 ? -0.606 -7.566 -1.176 1.00 95.19 85 ALA A C 1
ATOM 653 O O . ALA A 1 85 ? -1.302 -6.780 -1.817 1.00 95.19 85 ALA A O 1
ATOM 654 N N . GLY A 1 86 ? 0.613 -7.923 -1.576 1.00 93.88 86 GLY A N 1
ATOM 655 C CA . GLY A 1 86 ? 1.175 -7.556 -2.875 1.00 93.88 86 GLY A CA 1
ATOM 656 C C . GLY A 1 86 ? 0.851 -8.621 -3.917 1.00 93.88 86 GLY A C 1
ATOM 657 O O . GLY A 1 86 ? 1.028 -9.812 -3.663 1.00 93.88 86 GLY A O 1
ATOM 658 N N . VAL A 1 87 ? 0.391 -8.202 -5.092 1.00 93.75 87 VAL A N 1
ATOM 659 C CA . VAL A 1 87 ? 0.061 -9.083 -6.215 1.00 93.75 87 VAL A CA 1
ATOM 660 C C . VAL A 1 87 ? 0.952 -8.716 -7.391 1.00 93.75 87 VAL A C 1
ATOM 662 O O . VAL A 1 87 ? 0.713 -7.719 -8.069 1.00 93.75 87 VAL A O 1
ATOM 665 N N . SER A 1 88 ? 1.972 -9.526 -7.662 1.00 91.19 88 SER A N 1
ATOM 666 C CA . SER A 1 88 ? 2.829 -9.329 -8.830 1.00 91.19 88 SER A CA 1
ATOM 667 C C . SER A 1 88 ? 2.163 -9.879 -10.094 1.00 91.19 88 SER A C 1
ATOM 669 O O . SER A 1 88 ? 1.762 -11.040 -10.166 1.00 91.19 88 SER A O 1
ATOM 671 N N . GLY A 1 89 ? 2.036 -9.041 -11.117 1.00 88.69 89 GLY A N 1
ATOM 672 C CA . GLY A 1 89 ? 1.435 -9.422 -12.390 1.00 88.69 89 GLY A CA 1
ATOM 673 C C . GLY A 1 89 ? 0.803 -8.243 -13.112 1.00 88.69 89 GLY A C 1
ATOM 674 O O . GLY A 1 89 ? 0.410 -7.252 -12.507 1.00 88.69 89 GLY A O 1
ATOM 675 N N . SER A 1 90 ? 0.684 -8.352 -14.433 1.00 82.81 90 SER A N 1
ATOM 676 C CA . SER A 1 90 ? -0.038 -7.346 -15.207 1.00 82.81 90 SER A CA 1
ATOM 677 C C . SER A 1 90 ? -1.533 -7.423 -14.908 1.00 82.81 90 SER A C 1
ATOM 679 O O . SER A 1 90 ? -2.144 -8.467 -15.131 1.00 82.81 90 SER A O 1
ATOM 681 N N . PHE A 1 91 ? -2.150 -6.307 -14.519 1.00 78.38 91 PHE A N 1
ATOM 682 C CA . PHE A 1 91 ? -3.609 -6.226 -14.408 1.00 78.38 91 PHE A CA 1
ATOM 683 C C . PHE A 1 91 ? -4.339 -6.381 -15.749 1.00 78.38 91 PHE A C 1
ATOM 685 O O . PHE A 1 91 ? -5.522 -6.714 -15.769 1.00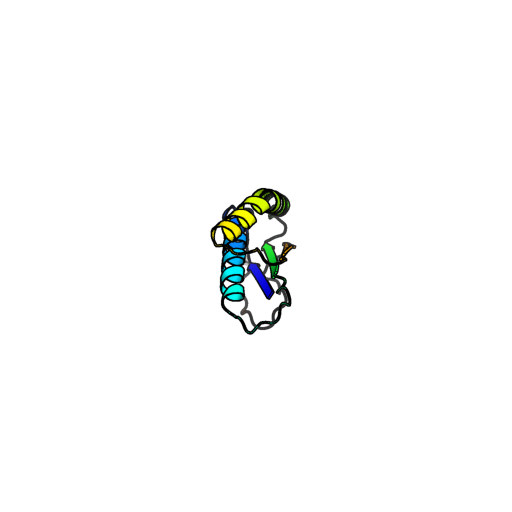 78.38 91 PHE A O 1
ATOM 692 N N . TYR A 1 92 ? -3.632 -6.226 -16.876 1.00 71.81 92 TYR A N 1
ATOM 693 C CA . TYR A 1 92 ? -4.164 -6.506 -18.213 1.00 71.81 92 TYR A CA 1
ATOM 694 C C . TYR A 1 92 ? -4.280 -8.006 -18.507 1.00 71.81 92 TYR A C 1
ATOM 696 O O . TYR A 1 92 ? -5.108 -8.425 -19.318 1.00 71.81 92 TYR A O 1
ATOM 704 N N . ALA A 1 93 ? -3.492 -8.840 -17.827 1.00 65.12 93 ALA A N 1
ATOM 705 C CA . ALA A 1 93 ? -3.614 -10.287 -17.881 1.00 65.12 93 ALA A CA 1
ATOM 706 C C . ALA A 1 93 ? -4.559 -10.754 -16.764 1.00 65.12 93 ALA A C 1
ATOM 708 O O . ALA A 1 93 ? -4.107 -11.175 -15.711 1.00 65.12 93 ALA A O 1
ATOM 709 N N . ARG A 1 94 ? -5.879 -10.652 -16.994 1.00 56.91 94 ARG A N 1
ATOM 710 C CA . ARG A 1 94 ? -6.966 -11.240 -16.175 1.00 56.91 94 ARG A CA 1
ATOM 711 C C . ARG A 1 94 ? -6.617 -11.434 -14.680 1.00 56.91 94 ARG A C 1
ATOM 713 O O . ARG A 1 94 ? -6.512 -12.560 -14.196 1.00 56.91 94 ARG A O 1
ATOM 720 N N . LEU A 1 95 ? -6.533 -10.343 -13.919 1.00 56.25 95 LEU A N 1
ATOM 721 C CA . LEU A 1 95 ? -6.743 -10.417 -12.470 1.00 56.25 95 LEU A CA 1
ATOM 722 C C . LEU A 1 95 ? -8.249 -10.606 -12.273 1.00 56.25 95 LEU A C 1
ATOM 724 O O . LEU A 1 95 ? -9.044 -9.747 -12.642 1.00 56.25 95 LEU A O 1
ATOM 728 N N . ARG A 1 96 ? -8.673 -11.801 -11.863 1.00 43.09 96 ARG A N 1
ATOM 729 C CA . ARG A 1 96 ? -10.070 -12.241 -11.982 1.00 43.09 96 ARG A CA 1
ATOM 730 C C . ARG A 1 96 ? -11.040 -11.361 -11.170 1.00 43.09 96 ARG A C 1
ATOM 732 O O . ARG A 1 96 ? -11.241 -11.600 -9.988 1.00 43.09 96 ARG A O 1
ATOM 739 N N . SER A 1 97 ? -11.726 -10.447 -11.857 1.00 38.59 97 SER A N 1
ATOM 740 C CA . SER A 1 97 ? -13.097 -9.990 -11.585 1.00 38.59 97 SER A CA 1
ATOM 741 C C . SER A 1 97 ? -13.810 -9.803 -12.934 1.00 38.59 97 SER A C 1
ATOM 743 O O . SER A 1 97 ? -13.217 -9.330 -13.901 1.00 38.59 97 SER A O 1
ATOM 745 N N . SER A 1 98 ? -15.047 -10.283 -13.054 1.00 39.97 98 SER A N 1
ATOM 746 C CA . SER A 1 98 ? -15.687 -10.709 -14.312 1.00 39.97 98 SER A CA 1
ATOM 747 C C . SER A 1 98 ? -16.184 -9.608 -15.266 1.00 39.97 98 SER A C 1
ATOM 749 O O . SER A 1 98 ? -16.944 -9.931 -16.172 1.00 39.97 98 SER A O 1
ATOM 751 N N . HIS A 1 99 ? -15.777 -8.341 -15.125 1.00 44.31 99 HIS A N 1
ATOM 752 C CA . HIS A 1 99 ? -16.382 -7.241 -15.902 1.00 44.31 99 HIS A CA 1
ATOM 753 C C . HIS A 1 99 ? -15.430 -6.104 -16.337 1.00 44.31 99 HIS A C 1
ATOM 755 O O . HIS A 1 99 ? -15.864 -4.961 -16.424 1.00 44.31 99 HIS A O 1
ATOM 761 N N . ALA A 1 100 ? -14.154 -6.368 -16.643 1.00 43.50 100 ALA A N 1
ATOM 762 C CA . ALA A 1 100 ? -13.250 -5.328 -17.161 1.00 43.50 100 ALA A CA 1
ATOM 763 C C . ALA A 1 100 ? -12.907 -5.536 -18.649 1.00 43.50 100 ALA A C 1
ATOM 765 O O . ALA A 1 100 ? -12.388 -6.580 -19.048 1.00 43.50 100 ALA A O 1
ATOM 766 N N . THR A 1 101 ? -13.220 -4.529 -19.467 1.00 44.59 101 THR A N 1
ATOM 767 C CA . THR A 1 101 ? -12.895 -4.415 -20.897 1.00 44.59 101 THR A CA 1
ATOM 768 C C . THR A 1 101 ? -11.387 -4.465 -21.151 1.00 44.59 101 THR A C 1
ATOM 770 O O . THR A 1 101 ? -10.601 -3.897 -20.398 1.00 44.59 101 THR A O 1
ATOM 773 N N . ALA A 1 102 ? -10.991 -5.148 -22.229 1.00 43.25 102 ALA A N 1
ATOM 774 C CA . ALA A 1 102 ? -9.601 -5.385 -22.606 1.00 43.25 102 ALA A CA 1
ATOM 775 C C . ALA A 1 102 ? -8.837 -4.077 -22.866 1.00 43.25 102 ALA A C 1
ATOM 777 O O . ALA A 1 102 ? -9.181 -3.322 -23.773 1.00 43.25 102 ALA A O 1
ATOM 778 N N . CYS A 1 103 ? -7.761 -3.850 -22.118 1.00 42.41 103 CYS A N 1
ATOM 779 C CA . CYS A 1 103 ? -6.794 -2.802 -22.417 1.00 42.41 103 CYS A CA 1
ATOM 780 C C . CYS A 1 103 ? -5.549 -3.410 -23.081 1.00 42.41 103 CYS A C 1
ATOM 782 O O . CYS A 1 103 ? -5.128 -4.529 -22.779 1.00 42.41 103 CYS A O 1
ATOM 784 N N . ILE A 1 104 ? -5.002 -2.664 -24.039 1.00 44.84 104 ILE A N 1
ATOM 785 C CA . ILE A 1 104 ? -3.960 -3.091 -24.975 1.00 44.84 104 ILE A CA 1
ATOM 786 C C . ILE A 1 104 ? -2.621 -3.178 -24.230 1.00 44.84 104 ILE A C 1
ATOM 788 O O . ILE A 1 104 ? -2.059 -2.166 -23.826 1.00 44.84 104 ILE A O 1
ATOM 792 N N . SER A 1 105 ? -2.094 -4.391 -24.058 1.00 54.81 105 SER A N 1
ATOM 793 C CA . SER A 1 105 ? -0.863 -4.662 -23.300 1.00 54.81 105 SER A CA 1
ATOM 794 C C . SER A 1 105 ? 0.438 -4.436 -24.085 1.00 54.81 105 SER A C 1
ATOM 796 O O . SER A 1 105 ? 1.519 -4.728 -23.578 1.00 54.81 105 SER A O 1
ATOM 798 N N . SER A 1 106 ? 0.379 -3.948 -25.329 1.00 47.47 106 SER A N 1
ATOM 799 C CA . SER A 1 106 ? 1.579 -3.677 -26.136 1.00 47.47 106 SER A CA 1
ATOM 800 C C . SER A 1 106 ? 1.311 -2.734 -27.317 1.00 47.47 106 SER A C 1
ATOM 802 O O . SER A 1 106 ? 0.325 -2.884 -28.034 1.00 47.47 106 SER A O 1
ATOM 804 N N . ILE A 1 107 ? 2.221 -1.778 -27.553 1.00 46.56 107 ILE A N 1
ATOM 805 C CA . ILE A 1 107 ? 2.321 -1.065 -28.838 1.00 46.56 107 ILE A CA 1
ATOM 806 C C . ILE A 1 107 ? 2.728 -2.116 -29.885 1.00 46.56 107 ILE A C 1
ATOM 808 O O . ILE A 1 107 ? 3.708 -2.832 -29.641 1.00 46.56 107 ILE A O 1
ATOM 812 N N . PRO A 1 108 ? 2.029 -2.254 -31.028 1.00 38.28 108 PRO A N 1
ATOM 813 C CA . PRO A 1 108 ? 2.435 -3.209 -32.048 1.00 38.28 108 PRO A CA 1
ATOM 814 C C . PRO A 1 108 ? 3.846 -2.847 -32.519 1.00 38.28 108 PRO A C 1
ATOM 816 O O . PRO A 1 108 ? 4.084 -1.745 -33.015 1.00 38.28 108 PRO A O 1
ATOM 819 N N . ARG A 1 109 ? 4.802 -3.771 -32.344 1.00 39.91 109 ARG A N 1
ATOM 820 C CA . ARG A 1 109 ? 6.106 -3.668 -33.010 1.00 39.91 109 ARG A CA 1
ATOM 821 C C . ARG A 1 109 ? 5.820 -3.549 -34.504 1.00 39.91 109 ARG A C 1
ATOM 823 O O . ARG A 1 109 ? 5.132 -4.407 -35.054 1.00 39.91 109 ARG A O 1
ATOM 830 N N . SER A 1 110 ? 6.306 -2.483 -35.134 1.00 39.16 110 SER A N 1
ATOM 831 C CA . SER A 1 110 ? 6.178 -2.295 -36.574 1.00 39.16 110 SER A CA 1
ATOM 832 C C . SER A 1 110 ? 6.716 -3.538 -37.284 1.00 39.16 110 SER A C 1
ATOM 834 O O . SER A 1 110 ? 7.889 -3.895 -37.171 1.00 39.16 110 SER A O 1
ATOM 836 N N . ALA A 1 111 ? 5.835 -4.241 -37.992 1.00 38.78 111 ALA A N 1
ATOM 837 C CA . ALA A 1 111 ? 6.254 -5.262 -38.929 1.00 38.78 111 ALA A CA 1
ATOM 838 C C . ALA A 1 111 ? 6.968 -4.538 -40.078 1.00 38.78 111 ALA A C 1
ATOM 840 O O . ALA A 1 111 ? 6.331 -3.874 -40.894 1.00 38.78 111 ALA A O 1
ATOM 841 N N . SER A 1 112 ? 8.299 -4.623 -40.117 1.00 39.19 112 SER A N 1
A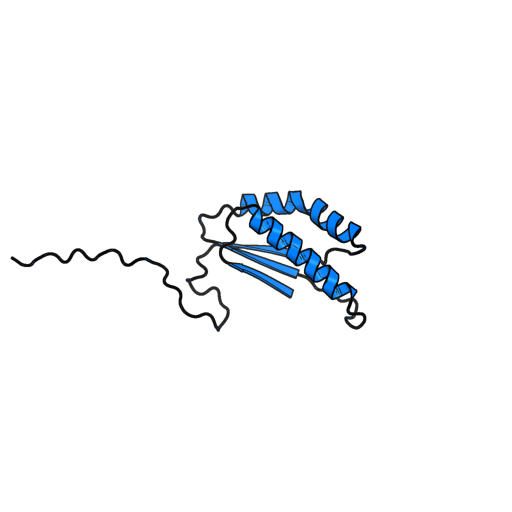TOM 842 C CA . SER A 1 112 ? 9.061 -4.324 -41.327 1.00 39.19 112 SER A CA 1
ATOM 843 C C . SER A 1 112 ? 8.649 -5.355 -42.377 1.00 39.19 112 SER A C 1
ATOM 845 O O . SER A 1 112 ? 9.043 -6.520 -42.311 1.00 39.19 112 SER A O 1
ATOM 847 N N . CYS A 1 113 ? 7.763 -4.949 -43.283 1.00 35.31 113 CYS A N 1
ATOM 848 C CA . CYS A 1 113 ? 7.367 -5.747 -44.430 1.00 35.31 113 CYS A CA 1
ATOM 849 C C . CYS A 1 113 ? 8.569 -5.795 -45.382 1.00 35.31 113 CYS A C 1
ATOM 851 O O . CYS A 1 113 ? 8.914 -4.790 -46.003 1.00 35.31 113 CYS A O 1
ATOM 853 N N . GLY A 1 114 ? 9.250 -6.940 -45.439 1.00 38.94 114 GLY A N 1
ATOM 854 C CA . GLY A 1 114 ? 10.306 -7.179 -46.414 1.00 38.94 114 GLY A CA 1
ATOM 855 C C . GLY A 1 114 ? 9.730 -7.143 -47.828 1.00 38.94 114 GLY A C 1
ATOM 856 O O . GLY A 1 114 ? 8.800 -7.884 -48.142 1.00 38.94 114 GLY A O 1
ATOM 857 N N . SER A 1 115 ? 10.281 -6.277 -48.674 1.00 36.47 115 SER A N 1
ATOM 858 C CA . SER A 1 115 ? 9.946 -6.196 -50.095 1.00 36.47 115 SER A CA 1
ATOM 859 C C . SER A 1 115 ? 10.325 -7.499 -50.815 1.00 36.47 115 SER A C 1
ATOM 861 O O . SER A 1 115 ? 11.459 -7.964 -50.654 1.00 36.47 115 SER A O 1
ATOM 863 N N . PRO A 1 116 ? 9.444 -8.099 -51.634 1.00 40.25 116 PRO A N 1
ATOM 864 C CA . PRO A 1 116 ? 9.853 -9.149 -52.551 1.00 40.25 116 PRO A CA 1
ATOM 865 C C . PRO A 1 116 ? 10.467 -8.527 -53.819 1.00 40.25 116 PRO A C 1
ATOM 867 O O . PRO A 1 116 ? 9.865 -7.636 -54.406 1.00 40.25 116 PRO A O 1
ATOM 870 N N . ARG A 1 117 ? 11.670 -9.023 -54.153 1.00 40.66 117 ARG A N 1
ATOM 871 C CA . ARG A 1 117 ? 12.489 -8.906 -55.386 1.00 40.66 117 ARG A CA 1
ATOM 872 C C . ARG A 1 117 ? 12.187 -7.792 -56.385 1.00 40.66 117 ARG A C 1
ATOM 874 O O . ARG A 1 117 ? 11.146 -7.878 -57.068 1.00 40.66 117 ARG A O 1
#

Foldseek 3Di:
DEEEDAALALDVVNVVVVLVVQLVVQVVVVVDPPPPPPLPEYEYEYEDAPPGDVVSVVVVNVVCVVVSQVVQVVVVTGGGHYDYDYDHDHVLPPPDDPDDDHDDPDDPDDPPDDDDD

InterPro domains:
  IPR005299 SAM dependent carboxyl methyltransferase [PF03492] (1-100)
  IPR005299 SAM dependent carboxyl methyltransferase [PTHR31009] (1-104)

pLDDT: mean 77.23, std 20.36, range [35.31, 95.38]

Radius of gyration: 19.85 Å; chains: 1; bounding box: 39×25×73 Å